Protein AF-C0B7E4-F1 (afdb_monomer)

pLDDT: mean 78.86, std 19.34, range [38.31, 93.81]

Mean predicted aligned error: 9.35 Å

Organism: NCBI:txid470146

Solvent-accessible surface area (backbone atoms only — not comparable to full-atom values): 4739 Å² total; per-residue (Å²): 132,93,79,87,84,82,90,79,97,79,76,75,94,68,70,93,62,88,65,74,52,51,74,68,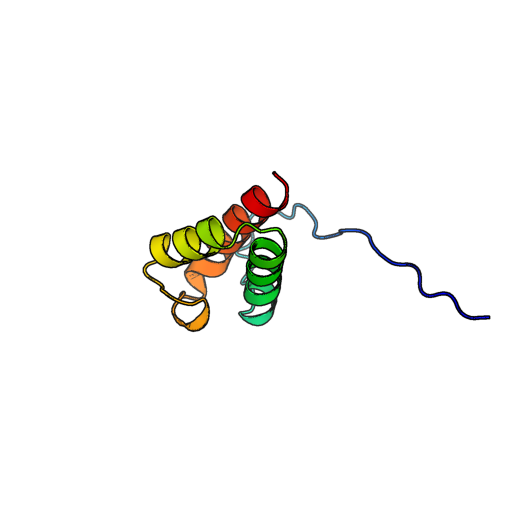57,49,48,52,50,46,50,51,22,34,71,72,70,39,44,66,57,46,46,51,53,33,44,74,66,75,10,94,44,77,89,64,43,54,65,86,48,38,49,62,52,46,55,54,42,50,54,60,54,76,100

Structure (mmCIF, N/CA/C/O backbone):
data_AF-C0B7E4-F1
#
_entry.id   AF-C0B7E4-F1
#
loop_
_atom_site.group_PDB
_atom_site.id
_atom_site.type_symbol
_atom_site.label_atom_id
_atom_site.label_alt_id
_atom_site.label_comp_id
_atom_site.label_asym_id
_atom_site.label_entity_id
_atom_site.label_seq_id
_atom_site.pdbx_PDB_ins_code
_atom_site.Cartn_x
_atom_sit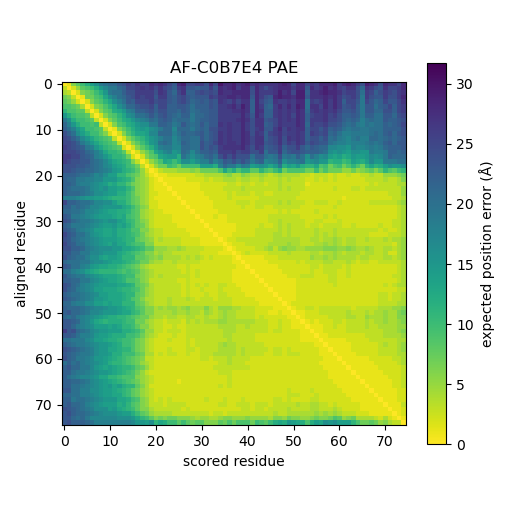e.Cartn_y
_atom_site.Cartn_z
_atom_site.occupancy
_atom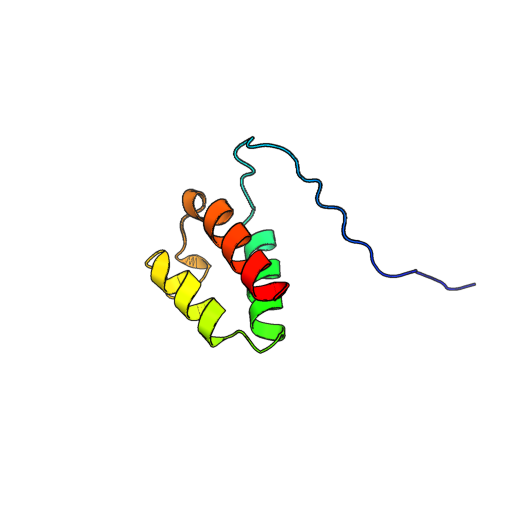_site.B_iso_or_equiv
_atom_site.auth_seq_id
_atom_site.auth_comp_id
_atom_site.auth_asym_id
_atom_site.auth_atom_id
_atom_site.pdbx_PDB_model_num
ATOM 1 N N . MET A 1 1 ? -0.220 -42.049 -6.636 1.00 41.25 1 MET A N 1
ATOM 2 C CA . MET A 1 1 ? 0.538 -41.171 -7.556 1.00 41.25 1 MET A CA 1
ATOM 3 C C . MET A 1 1 ? 0.399 -39.737 -7.072 1.00 41.25 1 MET A C 1
ATOM 5 O O . MET A 1 1 ? -0.697 -39.318 -6.731 1.00 41.25 1 MET A O 1
ATOM 9 N N . LYS A 1 2 ? 1.524 -39.027 -6.959 1.00 52.53 2 LYS A N 1
ATOM 10 C CA . LYS A 1 2 ? 1.595 -37.590 -6.669 1.00 52.53 2 LYS A CA 1
ATOM 11 C C . LYS A 1 2 ? 0.894 -36.823 -7.794 1.00 52.53 2 LYS A C 1
ATOM 13 O O . LYS A 1 2 ? 1.191 -37.126 -8.942 1.00 52.53 2 LYS A O 1
ATOM 18 N N . GLN A 1 3 ? 0.058 -35.834 -7.470 1.00 41.72 3 GLN A N 1
ATOM 19 C CA . GLN A 1 3 ? -0.044 -34.565 -8.207 1.00 41.72 3 GLN A CA 1
ATOM 20 C C . GLN A 1 3 ? -0.995 -33.593 -7.488 1.00 41.72 3 GLN A C 1
ATOM 22 O O . GLN A 1 3 ? -2.210 -33.744 -7.512 1.00 41.72 3 GLN A O 1
ATOM 27 N N . LYS A 1 4 ? -0.406 -32.577 -6.844 1.00 54.22 4 LYS A N 1
ATOM 28 C CA . LYS A 1 4 ? -1.057 -31.291 -6.567 1.00 54.22 4 LYS A CA 1
ATOM 29 C C . LYS A 1 4 ? -1.009 -30.477 -7.865 1.00 54.22 4 LYS A C 1
ATOM 31 O O . LYS A 1 4 ? 0.110 -30.234 -8.327 1.00 54.22 4 LYS A O 1
ATOM 36 N N . PRO A 1 5 ? -2.128 -30.000 -8.431 1.00 47.84 5 PRO A N 1
ATOM 37 C CA . PRO A 1 5 ? -2.079 -28.950 -9.424 1.00 47.84 5 PRO A CA 1
ATOM 38 C C . PRO A 1 5 ? -2.208 -27.577 -8.754 1.00 47.84 5 PRO A C 1
ATOM 40 O O . PRO A 1 5 ? -2.998 -27.335 -7.845 1.00 47.84 5 PRO A O 1
ATOM 43 N N . LYS A 1 6 ? -1.341 -26.689 -9.224 1.00 47.38 6 LYS A N 1
ATOM 44 C CA . LYS A 1 6 ? -1.239 -25.258 -8.952 1.00 47.38 6 LYS A CA 1
ATOM 45 C C . LYS A 1 6 ? -2.394 -24.513 -9.653 1.00 47.38 6 LYS A C 1
ATOM 47 O O . LYS A 1 6 ? -2.604 -24.740 -10.837 1.00 47.38 6 LYS A O 1
ATOM 52 N N . LYS A 1 7 ? -2.929 -23.485 -8.975 1.00 50.34 7 LYS A N 1
ATOM 53 C CA . LYS A 1 7 ? -3.182 -22.125 -9.516 1.00 50.34 7 LYS A CA 1
ATOM 54 C C . LYS A 1 7 ? -4.439 -21.875 -10.385 1.00 50.34 7 LYS A C 1
ATOM 56 O O . LYS A 1 7 ? -4.415 -22.059 -11.595 1.00 50.34 7 LYS A O 1
ATOM 61 N N . LYS A 1 8 ? -5.442 -21.232 -9.771 1.00 38.31 8 LYS A N 1
ATOM 62 C CA . LYS A 1 8 ? -6.305 -20.149 -10.312 1.00 38.31 8 LYS A CA 1
ATOM 63 C C . LYS A 1 8 ? -7.026 -19.545 -9.095 1.00 38.31 8 LYS A C 1
ATOM 65 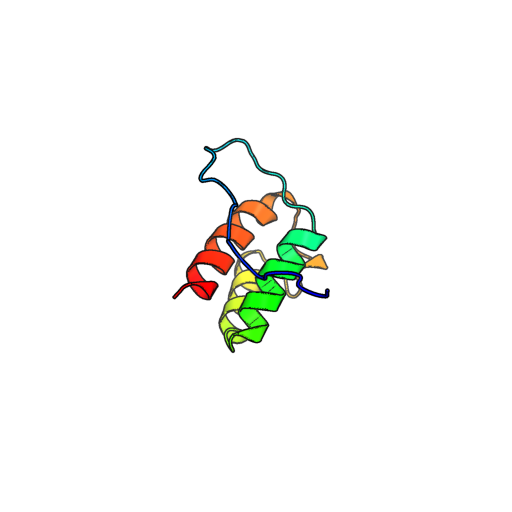O O . LYS A 1 8 ? -7.629 -20.283 -8.339 1.00 38.31 8 LYS A O 1
ATOM 70 N N . LYS A 1 9 ? -6.668 -18.343 -8.634 1.00 43.44 9 LYS A N 1
ATOM 71 C CA . LYS 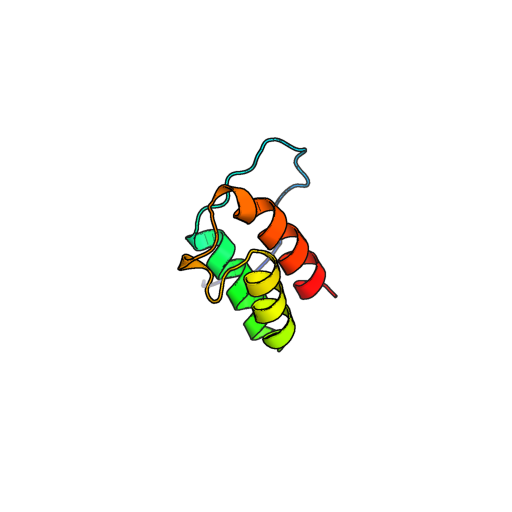A 1 9 ? -7.238 -17.049 -9.054 1.00 43.44 9 LYS A CA 1
ATOM 72 C C . LYS A 1 9 ? -8.770 -17.089 -9.094 1.00 43.44 9 LYS A C 1
ATOM 74 O O . LYS A 1 9 ? -9.365 -16.889 -10.140 1.00 43.44 9 LYS A O 1
ATOM 79 N N . GLU A 1 10 ? -9.364 -17.346 -7.939 1.00 42.66 10 GLU A N 1
ATOM 80 C CA . GLU A 1 10 ? -10.729 -16.948 -7.616 1.00 42.66 10 GLU A CA 1
ATOM 81 C C . GLU A 1 10 ? -10.628 -16.060 -6.379 1.00 42.66 10 GLU A C 1
ATOM 83 O O . GLU A 1 10 ? -10.433 -16.535 -5.267 1.00 42.66 10 GLU A O 1
ATOM 88 N N . ALA A 1 11 ? -10.676 -14.753 -6.586 1.00 43.66 11 ALA A N 1
ATOM 89 C CA . ALA A 1 11 ? -11.318 -13.879 -5.625 1.00 43.66 11 ALA A CA 1
ATOM 90 C C . ALA A 1 11 ? -12.391 -13.173 -6.455 1.00 43.66 11 ALA A C 1
ATOM 92 O O . ALA A 1 11 ? -12.050 -12.509 -7.439 1.00 43.66 11 ALA A O 1
ATOM 93 N N . PRO A 1 12 ? -13.672 -13.463 -6.194 1.00 45.00 12 PRO A N 1
ATOM 94 C CA . PRO A 1 12 ? -14.757 -12.998 -7.029 1.00 45.00 12 PRO A CA 1
ATOM 95 C C . PRO A 1 12 ? -14.785 -11.475 -6.970 1.00 45.00 12 PRO A C 1
ATOM 97 O O . PRO A 1 12 ? -14.54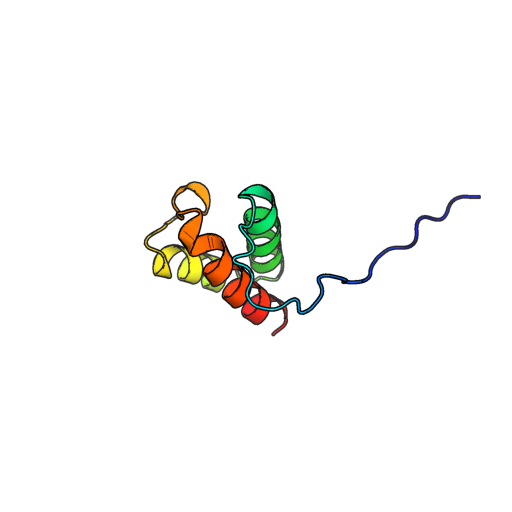5 -10.877 -5.919 1.00 45.00 12 PRO A O 1
ATOM 100 N N . ALA A 1 13 ? -15.110 -10.863 -8.103 1.00 47.50 13 ALA A N 1
ATOM 101 C CA . ALA A 1 13 ? -15.696 -9.539 -8.128 1.00 47.50 13 ALA A CA 1
ATOM 102 C C . ALA A 1 13 ? -17.005 -9.600 -7.322 1.00 47.50 13 ALA A C 1
ATOM 104 O O . ALA A 1 13 ? -18.073 -9.855 -7.859 1.00 47.50 13 ALA A O 1
ATOM 105 N N . GLN A 1 14 ? -16.897 -9.484 -6.004 1.00 41.31 14 GLN A N 1
ATOM 106 C CA . GLN A 1 14 ? -18.003 -9.226 -5.103 1.00 41.31 14 GLN A CA 1
ATOM 107 C C . GLN A 1 14 ? -17.813 -7.782 -4.690 1.00 41.31 14 GLN A C 1
ATOM 109 O O . GLN A 1 14 ? -16.918 -7.468 -3.906 1.00 41.31 14 GLN A O 1
ATOM 114 N N . GLU A 1 15 ? -18.545 -6.927 -5.398 1.00 39.09 15 GLU A N 1
ATOM 115 C CA . GLU A 1 15 ? -19.528 -6.019 -4.809 1.00 39.09 15 GLU A CA 1
ATOM 116 C C . GLU A 1 15 ? -19.172 -5.516 -3.411 1.00 39.09 15 GLU A C 1
ATOM 118 O O . GLU A 1 15 ? -18.918 -6.294 -2.499 1.00 39.09 15 GLU A O 1
ATOM 123 N N . ALA A 1 16 ? -19.183 -4.193 -3.280 1.00 44.38 16 ALA A N 1
ATOM 124 C CA . ALA A 1 16 ? -18.805 -3.381 -2.133 1.00 44.38 16 ALA A CA 1
ATOM 125 C C . ALA A 1 16 ? -19.561 -3.682 -0.816 1.00 44.38 16 ALA A C 1
ATOM 127 O O . ALA A 1 16 ? -20.140 -2.792 -0.202 1.00 44.38 16 ALA A O 1
ATOM 128 N N . GLU A 1 17 ? -19.513 -4.912 -0.320 1.00 47.53 17 GLU A N 1
ATOM 129 C CA . GLU A 1 17 ? -19.402 -5.143 1.107 1.00 47.53 17 GLU A CA 1
ATOM 130 C C . GLU A 1 17 ? -17.995 -4.716 1.499 1.00 47.53 17 GLU A C 1
ATOM 132 O O . GLU A 1 17 ? -17.027 -5.006 0.796 1.00 47.53 17 GLU A O 1
ATOM 137 N N . VAL A 1 18 ? -17.872 -3.995 2.607 1.00 56.03 18 VAL A N 1
ATOM 138 C CA . VAL A 1 18 ? -16.592 -3.577 3.176 1.00 56.03 18 VAL A CA 1
ATOM 139 C C . VAL A 1 18 ? -15.810 -4.841 3.557 1.00 56.03 18 VAL A C 1
ATOM 141 O O . VAL A 1 18 ? -15.835 -5.273 4.708 1.00 56.03 18 VAL A O 1
ATOM 144 N N . LYS A 1 19 ? -15.166 -5.495 2.580 1.00 64.00 19 LYS A N 1
ATOM 145 C CA . LYS A 1 19 ? -14.301 -6.655 2.784 1.00 64.00 19 LYS A CA 1
ATOM 146 C C . LYS A 1 19 ? -13.159 -6.158 3.649 1.00 64.00 19 LYS A C 1
ATOM 148 O O . LYS A 1 19 ? -12.222 -5.524 3.169 1.00 64.00 19 LYS A O 1
ATOM 153 N N . LYS A 1 20 ? -13.282 -6.393 4.954 1.00 75.00 20 LYS A N 1
ATOM 154 C CA . LYS A 1 20 ? -12.191 -6.195 5.894 1.00 75.00 20 LYS A CA 1
ATOM 155 C C . LYS A 1 20 ? -11.134 -7.222 5.545 1.00 75.00 20 LYS A C 1
ATOM 157 O O . LYS A 1 20 ? -11.323 -8.414 5.770 1.00 75.00 20 LYS A O 1
ATOM 162 N N . TYR A 1 21 ? -10.047 -6.753 4.957 1.00 85.12 21 TYR A N 1
ATOM 163 C CA . TYR A 1 21 ? -8.876 -7.585 4.764 1.00 85.12 21 TYR A CA 1
ATOM 164 C C . TYR A 1 21 ? -8.215 -7.819 6.115 1.00 85.12 21 TYR A C 1
ATOM 166 O O . TYR A 1 21 ? -8.134 -6.915 6.944 1.00 85.12 21 TYR A O 1
ATOM 174 N N . SER A 1 22 ? -7.707 -9.023 6.340 1.00 89.19 22 SER A N 1
ATOM 175 C CA . SER A 1 22 ? -6.813 -9.257 7.468 1.00 89.19 22 SER A CA 1
ATOM 176 C C . SER A 1 22 ? -5.413 -8.725 7.156 1.00 89.19 22 SER A C 1
ATOM 178 O O . SER A 1 22 ? -4.958 -8.759 6.009 1.00 89.19 22 SER A O 1
ATOM 180 N N . PHE A 1 23 ? -4.664 -8.323 8.186 1.00 88.75 23 PHE A N 1
ATOM 181 C CA . PHE A 1 23 ? -3.254 -7.935 8.042 1.00 88.75 23 PHE A CA 1
ATOM 182 C C . PHE A 1 23 ? -2.431 -8.965 7.245 1.00 88.75 23 PHE A C 1
ATOM 184 O O . PHE A 1 23 ? -1.543 -8.617 6.464 1.00 88.75 23 PHE A O 1
ATOM 191 N N . GLN A 1 24 ? -2.736 -10.252 7.431 1.00 91.38 24 GLN A N 1
ATOM 192 C CA . GLN A 1 24 ? -2.025 -11.352 6.791 1.00 91.38 24 GLN A CA 1
ATOM 193 C C . GLN A 1 24 ? -2.263 -11.388 5.273 1.00 91.38 24 GLN A C 1
ATOM 195 O O . GLN A 1 24 ? -1.311 -11.578 4.511 1.00 91.38 24 GLN A O 1
ATOM 200 N N . GLU A 1 25 ? -3.500 -11.149 4.834 1.00 89.25 25 GLU A N 1
ATOM 201 C CA . GLU A 1 25 ? -3.856 -11.071 3.414 1.00 89.25 25 GLU A CA 1
ATOM 202 C C . GLU A 1 25 ? -3.185 -9.876 2.745 1.00 89.25 25 GLU A C 1
ATOM 204 O O . GLU A 1 25 ? -2.495 -10.039 1.733 1.00 89.25 25 GLU A O 1
ATOM 209 N N . VAL A 1 26 ? -3.292 -8.692 3.358 1.00 91.50 26 VAL A N 1
ATOM 210 C CA . VAL A 1 26 ? -2.680 -7.475 2.813 1.00 91.50 26 VAL A CA 1
ATOM 211 C C . VAL A 1 26 ? -1.169 -7.637 2.700 1.00 91.50 26 VAL A C 1
ATOM 213 O O . VAL A 1 26 ? -0.584 -7.270 1.677 1.00 91.50 26 VAL A O 1
ATOM 216 N N . ARG A 1 27 ?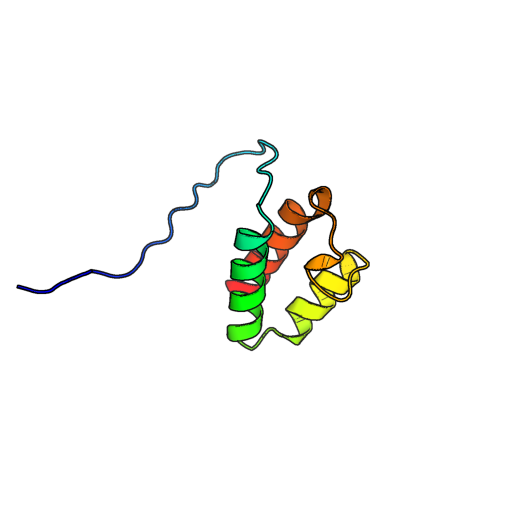 -0.532 -8.259 3.703 1.00 91.81 27 ARG A N 1
ATOM 217 C CA . ARG A 1 27 ? 0.903 -8.567 3.689 1.00 91.81 27 ARG A CA 1
ATOM 218 C C . ARG A 1 27 ? 1.263 -9.482 2.532 1.00 91.81 27 ARG A C 1
ATOM 220 O O . ARG A 1 27 ? 2.283 -9.252 1.888 1.00 91.81 27 ARG A O 1
ATOM 227 N N . GLY A 1 28 ? 0.454 -10.502 2.257 1.00 92.50 28 GLY A N 1
ATOM 228 C CA . GLY A 1 28 ? 0.658 -11.398 1.119 1.00 92.50 28 GLY A CA 1
ATOM 229 C C . GLY A 1 28 ? 0.624 -10.656 -0.220 1.00 92.50 28 GLY A C 1
ATOM 230 O O . GLY A 1 28 ? 1.482 -10.885 -1.080 1.00 92.50 28 GLY A O 1
ATOM 231 N N . ILE A 1 29 ? -0.316 -9.722 -0.373 1.00 90.56 29 ILE A N 1
ATOM 232 C CA . ILE A 1 29 ? -0.504 -8.929 -1.595 1.00 90.56 29 ILE A CA 1
ATOM 233 C C . ILE A 1 29 ? 0.643 -7.927 -1.784 1.0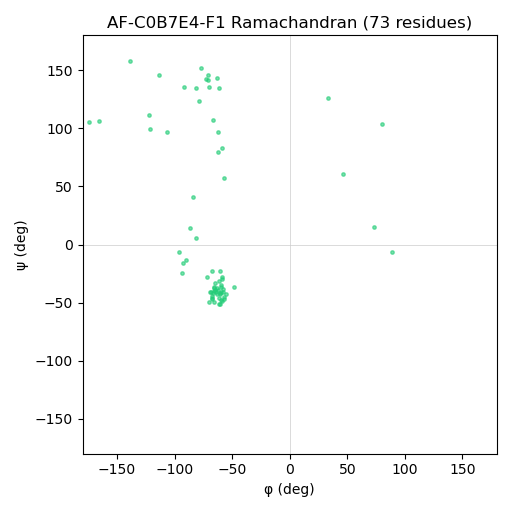0 90.56 29 ILE A C 1
ATOM 235 O O . ILE A 1 29 ? 1.288 -7.930 -2.835 1.00 90.56 29 ILE A O 1
ATOM 239 N N . THR A 1 30 ? 0.990 -7.142 -0.757 1.00 90.75 30 THR A N 1
ATOM 240 C CA . THR A 1 30 ? 2.128 -6.201 -0.832 1.00 90.75 30 THR A CA 1
ATOM 241 C C . THR A 1 30 ? 3.469 -6.918 -0.976 1.00 90.75 30 THR A C 1
ATOM 243 O O . THR A 1 30 ? 4.327 -6.461 -1.732 1.00 90.75 30 THR A O 1
ATOM 246 N N . ALA A 1 31 ? 3.665 -8.065 -0.316 1.00 91.00 31 ALA A N 1
ATOM 247 C CA . ALA A 1 31 ? 4.869 -8.875 -0.503 1.00 91.00 31 ALA A CA 1
ATOM 248 C C . ALA A 1 31 ? 4.960 -9.431 -1.929 1.00 91.00 31 ALA A C 1
ATOM 250 O O . ALA A 1 31 ? 6.040 -9.430 -2.518 1.00 91.00 31 ALA A O 1
ATOM 251 N N . SER A 1 32 ? 3.834 -9.857 -2.508 1.00 90.50 32 SER A N 1
ATOM 252 C CA . SER A 1 32 ? 3.782 -10.295 -3.905 1.00 90.50 32 SER A CA 1
ATOM 253 C C . SER A 1 32 ? 4.114 -9.155 -4.867 1.00 90.50 32 SER A C 1
ATOM 255 O O . SER A 1 32 ? 4.870 -9.367 -5.814 1.00 90.50 32 SER A O 1
ATOM 257 N N . LEU A 1 33 ? 3.614 -7.943 -4.607 1.00 90.25 33 LEU A N 1
ATOM 258 C CA . LEU A 1 33 ? 3.949 -6.741 -5.373 1.00 90.25 33 LEU A CA 1
ATOM 259 C C . LEU A 1 33 ? 5.458 -6.441 -5.310 1.00 90.25 33 LEU A C 1
ATOM 261 O O . LEU A 1 33 ? 6.123 -6.342 -6.340 1.00 90.25 33 LEU A O 1
ATOM 265 N N . ALA A 1 34 ? 6.029 -6.404 -4.105 1.00 88.44 34 ALA A N 1
ATOM 266 C CA . ALA A 1 34 ? 7.464 -6.222 -3.892 1.00 88.44 34 ALA A CA 1
ATOM 267 C C . ALA A 1 34 ? 8.314 -7.327 -4.554 1.00 88.44 34 ALA A C 1
ATOM 269 O O . ALA A 1 34 ? 9.394 -7.054 -5.082 1.00 88.44 34 ALA A O 1
ATOM 270 N N . GLY A 1 35 ? 7.828 -8.573 -4.548 1.00 88.75 35 GLY A N 1
ATOM 271 C CA . GLY A 1 35 ? 8.468 -9.722 -5.194 1.00 88.75 35 GLY A CA 1
ATOM 272 C C . GLY A 1 35 ? 8.484 -9.645 -6.722 1.00 88.75 35 GLY A C 1
ATOM 273 O O . GLY A 1 35 ? 9.360 -10.234 -7.347 1.00 88.75 35 GLY A O 1
ATOM 274 N N . LYS A 1 36 ? 7.577 -8.868 -7.327 1.00 89.12 36 LYS A N 1
ATOM 275 C CA . LYS A 1 36 ? 7.551 -8.576 -8.771 1.00 89.12 36 LYS A CA 1
ATOM 276 C C . LYS A 1 36 ? 8.522 -7.464 -9.190 1.00 89.12 36 LYS A C 1
ATOM 278 O O . LYS A 1 36 ? 8.498 -7.041 -10.337 1.00 89.12 36 LYS A O 1
ATOM 283 N N . GLY A 1 37 ? 9.357 -6.971 -8.272 1.00 90.62 37 GLY A N 1
ATOM 284 C CA . GLY A 1 37 ? 10.262 -5.843 -8.516 1.00 90.62 37 GLY A CA 1
ATOM 285 C C . GLY A 1 37 ? 9.636 -4.478 -8.225 1.00 90.62 37 GLY A C 1
ATOM 286 O O . GLY A 1 37 ? 10.356 -3.486 -8.171 1.00 90.62 37 GLY A O 1
ATOM 287 N N . LYS A 1 38 ? 8.335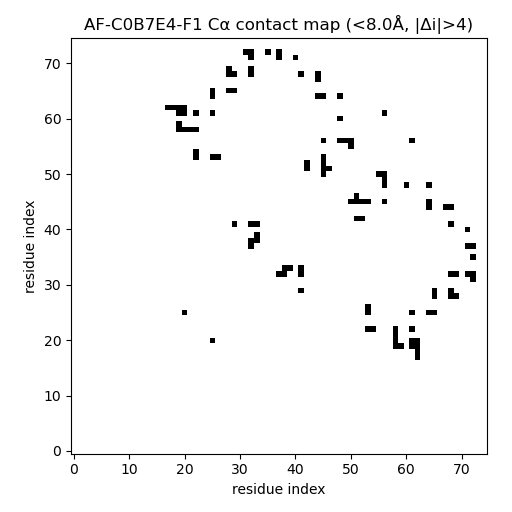 -4.429 -7.913 1.00 92.00 38 LYS A N 1
ATOM 288 C CA . LYS A 1 38 ? 7.580 -3.199 -7.634 1.00 92.00 38 LYS A CA 1
ATOM 289 C C . LYS A 1 38 ? 7.718 -2.720 -6.183 1.00 92.00 38 LYS A C 1
ATOM 291 O O . LYS A 1 38 ? 6.757 -2.353 -5.509 1.00 92.00 38 LYS A O 1
ATOM 296 N N . LYS A 1 39 ? 8.940 -2.804 -5.638 1.00 90.12 39 LYS A N 1
ATOM 297 C CA . LYS A 1 39 ? 9.245 -2.420 -4.243 1.00 90.12 39 LYS A CA 1
ATOM 298 C C . LYS A 1 39 ? 9.061 -0.924 -4.015 1.00 90.12 39 LYS A C 1
ATOM 300 O O . LYS A 1 39 ? 8.638 -0.524 -2.933 1.00 90.12 39 LYS A O 1
ATOM 305 N N . THR A 1 40 ? 9.402 -0.120 -5.018 1.00 92.25 40 THR A N 1
ATOM 306 C CA . THR A 1 40 ? 9.261 1.334 -4.966 1.00 92.25 40 THR A CA 1
ATOM 307 C C . THR A 1 40 ? 7.790 1.717 -4.938 1.00 92.25 40 THR A C 1
ATOM 309 O O . THR A 1 40 ? 7.405 2.485 -4.058 1.00 92.25 40 THR A O 1
ATOM 312 N N . GLU A 1 41 ? 6.949 1.121 -5.796 1.00 91.88 41 GLU A N 1
ATOM 313 C CA . GLU A 1 41 ? 5.508 1.378 -5.741 1.00 91.88 41 GLU A CA 1
ATOM 314 C C . GLU A 1 41 ? 4.891 0.849 -4.445 1.00 91.88 41 GLU A C 1
ATOM 316 O O . GLU A 1 41 ? 4.107 1.559 -3.832 1.00 91.88 41 GLU A O 1
ATOM 321 N N . ALA A 1 42 ? 5.294 -0.330 -3.956 1.00 90.94 42 ALA A N 1
ATOM 322 C CA . ALA A 1 42 ? 4.812 -0.848 -2.671 1.00 90.94 42 ALA A CA 1
ATOM 323 C C . ALA A 1 42 ? 5.119 0.105 -1.499 1.00 90.94 42 ALA A C 1
ATOM 325 O O . ALA A 1 42 ? 4.273 0.311 -0.630 1.00 90.94 42 ALA A O 1
ATOM 326 N N . LYS A 1 43 ? 6.314 0.712 -1.471 1.00 91.25 43 LYS A N 1
ATOM 327 C CA . LYS A 1 43 ? 6.665 1.735 -0.473 1.00 91.25 43 LYS A CA 1
ATOM 328 C C . LYS A 1 43 ? 5.864 3.019 -0.657 1.00 91.25 43 LYS A C 1
ATOM 330 O O . LYS A 1 43 ? 5.341 3.530 0.326 1.00 91.25 43 LYS A O 1
ATOM 335 N N . ALA A 1 44 ? 5.765 3.520 -1.887 1.00 93.50 44 ALA A N 1
ATOM 336 C CA . ALA A 1 44 ? 4.990 4.720 -2.191 1.00 93.50 44 ALA A CA 1
ATOM 337 C C . ALA A 1 44 ? 3.522 4.549 -1.780 1.00 93.50 44 ALA A C 1
ATOM 339 O O . ALA A 1 44 ? 2.932 5.464 -1.214 1.00 93.50 44 ALA A O 1
ATOM 340 N N . LEU A 1 45 ? 2.977 3.348 -1.981 1.00 92.44 45 LEU A N 1
ATOM 341 C CA . LEU A 1 45 ? 1.636 2.979 -1.567 1.00 92.44 45 LEU A CA 1
ATOM 342 C C . LEU A 1 45 ? 1.471 3.080 -0.050 1.00 92.44 45 LEU A C 1
ATOM 344 O O . LEU A 1 45 ? 0.583 3.778 0.414 1.00 92.44 45 LEU A O 1
ATOM 348 N N . LEU A 1 46 ? 2.365 2.467 0.731 1.00 92.19 46 LEU A N 1
ATOM 349 C CA . LEU A 1 46 ? 2.338 2.587 2.193 1.00 92.19 46 LEU A CA 1
ATOM 350 C C . LEU A 1 46 ? 2.422 4.055 2.637 1.00 92.19 46 LEU A C 1
ATOM 352 O O . LEU A 1 46 ? 1.627 4.496 3.463 1.00 92.19 46 LEU A O 1
ATOM 356 N N . THR A 1 47 ? 3.330 4.829 2.036 1.00 93.81 47 THR A N 1
ATOM 357 C CA . THR A 1 47 ? 3.518 6.250 2.368 1.00 93.81 47 THR A CA 1
ATOM 358 C C . THR A 1 47 ? 2.291 7.094 2.022 1.00 93.81 47 THR A C 1
ATOM 360 O O . THR A 1 47 ? 1.978 8.026 2.759 1.00 93.81 47 THR A O 1
ATOM 363 N N . LYS A 1 48 ? 1.549 6.746 0.963 1.00 93.56 48 LYS A N 1
ATOM 364 C CA . LYS A 1 48 ? 0.273 7.384 0.601 1.00 93.56 48 LYS A CA 1
ATOM 365 C C . LYS A 1 48 ? -0.774 7.250 1.711 1.00 93.56 48 LYS A C 1
ATOM 367 O O . LYS A 1 48 ? -1.516 8.196 1.949 1.00 93.56 48 LYS A O 1
ATOM 372 N N . TYR A 1 49 ? -0.776 6.125 2.425 1.00 91.38 49 TYR A N 1
ATOM 373 C CA . TYR A 1 49 ? -1.611 5.899 3.613 1.00 91.38 49 TYR A CA 1
ATOM 374 C C . TYR A 1 49 ? -0.958 6.398 4.916 1.00 91.38 49 TYR A C 1
ATOM 376 O O . TYR A 1 49 ? -1.388 6.039 6.008 1.00 91.38 49 TYR A O 1
ATOM 384 N N . GLY A 1 50 ? 0.100 7.212 4.829 1.00 88.06 50 GLY A N 1
ATOM 385 C CA . GLY A 1 50 ? 0.804 7.758 5.993 1.00 88.06 50 GLY A CA 1
ATOM 386 C C . GLY A 1 50 ? 1.667 6.741 6.743 1.00 88.06 50 GLY A C 1
ATOM 387 O O . GLY A 1 50 ? 2.090 7.007 7.866 1.00 88.06 50 GLY A O 1
ATOM 388 N N . ALA A 1 51 ? 1.947 5.587 6.136 1.00 92.44 51 ALA A N 1
ATOM 389 C CA . ALA A 1 51 ? 2.653 4.480 6.761 1.00 92.44 51 ALA A CA 1
ATOM 390 C C . ALA A 1 51 ? 4.027 4.231 6.121 1.00 92.44 51 ALA A C 1
ATOM 392 O O . ALA A 1 51 ? 4.226 4.359 4.914 1.00 92.44 51 ALA A O 1
ATOM 393 N N . SER A 1 52 ? 5.003 3.804 6.923 1.00 89.69 52 SER A N 1
ATOM 394 C CA . SER A 1 52 ? 6.292 3.321 6.396 1.00 89.69 52 SER A CA 1
ATOM 395 C C . SER A 1 52 ? 6.304 1.807 6.197 1.00 89.69 52 SER A C 1
ATOM 397 O O . SER A 1 52 ? 7.090 1.276 5.405 1.00 89.69 52 SER A O 1
ATOM 399 N N . ARG A 1 53 ? 5.454 1.092 6.938 1.00 90.94 53 ARG A N 1
ATOM 400 C CA . ARG A 1 53 ? 5.307 -0.362 6.909 1.00 90.94 53 ARG A CA 1
ATOM 401 C C . ARG A 1 53 ? 3.835 -0.716 6.986 1.00 90.94 53 ARG A C 1
ATOM 403 O O . ARG A 1 53 ? 3.035 0.046 7.508 1.00 90.94 53 ARG A O 1
ATOM 410 N N . LEU A 1 54 ? 3.489 -1.914 6.524 1.00 90.25 54 LEU A N 1
ATOM 411 C CA . LEU A 1 54 ? 2.103 -2.375 6.571 1.00 90.25 54 LEU A CA 1
ATOM 412 C C . LEU A 1 54 ? 1.534 -2.407 8.002 1.00 90.25 54 LEU A C 1
ATOM 414 O O . LEU A 1 54 ? 0.340 -2.212 8.175 1.00 90.25 54 LEU A O 1
ATOM 418 N N . SER A 1 55 ? 2.379 -2.627 9.017 1.00 89.81 55 SER A N 1
ATOM 419 C CA . SER A 1 55 ? 1.990 -2.593 10.438 1.00 89.81 55 SER A CA 1
ATOM 420 C C . SER A 1 55 ? 1.448 -1.245 10.898 1.00 89.81 55 SER A C 1
ATOM 422 O O . SER A 1 55 ? 0.736 -1.199 11.892 1.00 89.81 55 SER A O 1
ATOM 424 N N . ASP A 1 56 ? 1.800 -0.170 10.193 1.00 93.12 56 ASP A N 1
ATOM 425 C CA . ASP A 1 56 ? 1.419 1.194 10.554 1.00 93.12 56 ASP A CA 1
ATOM 426 C C . ASP A 1 56 ? 0.168 1.645 9.779 1.00 93.12 56 ASP A C 1
ATOM 428 O O . ASP A 1 56 ? -0.364 2.723 10.029 1.00 93.12 56 ASP A O 1
ATOM 432 N N . VAL A 1 57 ? -0.302 0.830 8.826 1.00 91.56 57 VAL A N 1
ATOM 433 C CA . VAL A 1 57 ? -1.520 1.087 8.052 1.00 91.56 57 VAL A CA 1
ATOM 434 C C . VAL A 1 57 ? -2.731 0.663 8.882 1.00 91.56 57 VAL A C 1
ATOM 436 O O . VAL A 1 57 ? -2.751 -0.435 9.450 1.00 91.56 57 VAL A O 1
ATOM 439 N N . LYS A 1 58 ? -3.758 1.514 8.922 1.00 91.19 58 LYS A N 1
ATOM 440 C CA . LYS A 1 58 ? -5.019 1.212 9.605 1.00 91.19 58 LYS A CA 1
ATOM 441 C C . LYS A 1 58 ? -5.795 0.147 8.842 1.00 91.19 58 LYS A C 1
ATOM 443 O O . LYS A 1 58 ? -5.804 0.135 7.615 1.00 91.19 58 LYS A O 1
ATOM 448 N N . GLU A 1 59 ? -6.515 -0.704 9.566 1.00 89.12 59 GLU A N 1
ATOM 449 C CA . GLU A 1 59 ? -7.345 -1.747 8.947 1.00 89.12 59 GLU A CA 1
ATOM 450 C C . GLU A 1 59 ? -8.417 -1.174 8.007 1.00 89.12 59 GLU A C 1
ATOM 452 O O . GLU A 1 59 ? -8.798 -1.807 7.026 1.00 89.12 59 GLU A O 1
ATOM 457 N N . GLU A 1 60 ? -8.859 0.054 8.282 1.00 89.94 60 GLU A N 1
ATOM 458 C CA . GLU A 1 60 ? -9.792 0.834 7.463 1.00 89.94 60 GLU A CA 1
ATOM 459 C C . GLU A 1 60 ? -9.240 1.133 6.060 1.00 89.94 60 GLU A C 1
ATOM 461 O O . GLU A 1 60 ? -9.998 1.190 5.094 1.00 89.94 60 GLU A O 1
ATOM 466 N N . ASP A 1 61 ? -7.916 1.267 5.941 1.00 91.81 61 ASP A N 1
ATOM 467 C CA . ASP A 1 61 ? -7.215 1.585 4.697 1.00 91.81 61 ASP A CA 1
ATOM 468 C C . ASP A 1 61 ? -6.811 0.329 3.911 1.00 91.81 61 ASP A C 1
ATOM 470 O O . ASP A 1 61 ? -6.468 0.410 2.728 1.00 91.81 61 ASP A O 1
ATOM 474 N N . TYR A 1 62 ? -6.869 -0.856 4.528 1.00 91.38 62 TYR A N 1
ATOM 475 C CA . TYR A 1 62 ? -6.493 -2.113 3.879 1.00 91.38 62 TYR A CA 1
ATOM 476 C C . TYR A 1 62 ? -7.239 -2.395 2.571 1.00 91.38 62 TYR A C 1
ATOM 478 O O . TYR A 1 62 ? -6.576 -2.810 1.619 1.00 91.38 62 TYR A O 1
ATOM 486 N N . PRO A 1 63 ? -8.561 -2.162 2.455 1.00 90.31 63 PRO A N 1
ATOM 487 C CA . PRO A 1 63 ? -9.272 -2.408 1.207 1.00 90.31 63 PRO A CA 1
ATOM 488 C C . PRO A 1 63 ? -8.774 -1.533 0.059 1.00 90.31 63 PRO A C 1
ATOM 490 O O . PRO A 1 63 ? -8.570 -2.026 -1.051 1.00 90.31 63 PRO A O 1
ATOM 493 N N . ALA A 1 64 ? -8.526 -0.252 0.337 1.00 91.38 64 ALA A N 1
ATOM 494 C CA . ALA A 1 64 ? -8.012 0.684 -0.652 1.00 91.38 64 ALA A CA 1
ATOM 495 C C . ALA A 1 64 ? -6.571 0.324 -1.050 1.00 91.38 64 ALA A C 1
ATOM 497 O O . ALA A 1 64 ? -6.252 0.253 -2.238 1.00 91.38 64 ALA A O 1
ATOM 498 N N . LEU A 1 65 ? -5.729 0.002 -0.062 1.00 91.81 65 LEU A N 1
ATOM 499 C CA . LEU A 1 65 ? -4.342 -0.389 -0.286 1.00 91.81 65 LEU A CA 1
ATOM 500 C C . LEU A 1 65 ? -4.258 -1.658 -1.136 1.00 91.81 65 LEU A C 1
ATOM 502 O O . LEU A 1 65 ? -3.483 -1.712 -2.088 1.00 91.81 65 LEU A O 1
ATOM 506 N N . VAL A 1 66 ? -5.065 -2.674 -0.826 1.00 90.38 66 VAL A N 1
ATOM 507 C CA . VAL A 1 66 ? -5.113 -3.915 -1.606 1.00 90.38 66 VAL A CA 1
ATOM 508 C C . VAL A 1 66 ? -5.509 -3.639 -3.050 1.00 90.38 66 VAL A C 1
ATOM 510 O O . VAL A 1 66 ? -4.804 -4.099 -3.945 1.00 90.38 66 VAL A O 1
ATOM 513 N N . ALA A 1 67 ? -6.566 -2.861 -3.287 1.00 90.75 67 ALA A N 1
ATOM 514 C CA . ALA A 1 67 ? -7.019 -2.556 -4.641 1.00 90.75 67 ALA A CA 1
ATOM 515 C C . ALA A 1 67 ? -5.905 -1.906 -5.482 1.00 90.75 67 ALA A C 1
ATOM 517 O O . ALA A 1 67 ? -5.619 -2.346 -6.597 1.00 90.75 67 ALA A O 1
ATOM 518 N N . GLU A 1 68 ? -5.208 -0.910 -4.931 1.00 91.62 68 GLU A N 1
ATOM 519 C CA . GLU A 1 68 ? -4.088 -0.263 -5.620 1.00 91.62 68 GLU A CA 1
ATOM 520 C C . GLU A 1 68 ? -2.892 -1.212 -5.809 1.00 91.62 68 GLU A C 1
ATOM 522 O O . GLU A 1 68 ? -2.294 -1.263 -6.889 1.00 91.62 68 GLU A O 1
ATOM 527 N N . ALA A 1 69 ? -2.559 -2.013 -4.793 1.00 90.88 69 ALA A N 1
ATOM 528 C CA . ALA A 1 69 ? -1.481 -2.993 -4.877 1.00 90.88 69 ALA A CA 1
ATOM 529 C C . ALA A 1 69 ? -1.758 -4.073 -5.934 1.00 90.88 69 ALA A C 1
ATOM 531 O O . ALA A 1 69 ? -0.834 -4.500 -6.628 1.00 90.88 69 ALA A O 1
ATOM 532 N N . GLU A 1 70 ? -3.007 -4.512 -6.087 1.00 88.88 70 GLU A N 1
ATOM 533 C CA . GLU A 1 70 ? -3.408 -5.477 -7.109 1.00 88.88 70 GLU A CA 1
ATOM 534 C C . GLU A 1 70 ? -3.333 -4.890 -8.518 1.00 88.88 70 GLU A C 1
ATOM 536 O O . GLU A 1 70 ? -2.841 -5.571 -9.423 1.00 88.88 70 GLU A O 1
ATOM 541 N N . VAL A 1 71 ? -3.745 -3.634 -8.715 1.00 90.25 71 VAL A N 1
ATOM 542 C CA . VAL A 1 71 ? -3.590 -2.936 -10.003 1.00 90.25 71 VAL A CA 1
ATOM 543 C C . VAL A 1 71 ? -2.113 -2.870 -10.385 1.00 90.25 71 VAL A C 1
ATOM 545 O O . VAL A 1 71 ? -1.734 -3.295 -11.478 1.00 90.25 71 VAL A O 1
ATOM 548 N N . LEU A 1 72 ? -1.256 -2.452 -9.450 1.00 89.12 72 LEU A N 1
ATOM 549 C CA . LEU A 1 72 ? 0.188 -2.424 -9.662 1.00 89.12 72 LEU A CA 1
ATOM 550 C C . LEU A 1 72 ? 0.751 -3.826 -9.907 1.00 89.12 72 LEU A C 1
ATOM 552 O O . LEU A 1 72 ? 1.622 -3.997 -10.748 1.00 89.12 72 LEU A O 1
ATOM 556 N N . ALA A 1 73 ? 0.272 -4.857 -9.216 1.00 84.88 73 ALA A N 1
ATOM 557 C CA . ALA A 1 73 ? 0.803 -6.204 -9.376 1.00 84.88 73 ALA A CA 1
ATOM 558 C C . ALA A 1 73 ? 0.408 -6.851 -10.714 1.00 84.88 73 ALA A C 1
ATOM 560 O O . ALA A 1 73 ? 1.120 -7.752 -11.163 1.00 84.88 73 ALA A O 1
ATOM 561 N N . ASN A 1 74 ? -0.731 -6.488 -11.306 1.00 80.94 74 ASN A N 1
ATOM 562 C CA . ASN A 1 74 ? -1.205 -7.073 -12.566 1.00 80.94 74 ASN A CA 1
ATOM 563 C C . ASN A 1 74 ? -0.777 -6.283 -13.815 1.00 80.94 74 ASN A C 1
ATOM 565 O O . ASN A 1 74 ? -0.868 -6.846 -14.905 1.00 80.94 74 ASN A O 1
ATOM 569 N N . GLY A 1 75 ? -0.328 -5.033 -13.665 1.00 66.25 75 GLY A N 1
ATOM 570 C CA . GLY A 1 75 ? 0.328 -4.273 -14.736 1.00 66.25 75 GLY A CA 1
ATOM 571 C C . GLY A 1 75 ? 1.841 -4.405 -14.737 1.00 66.25 75 GLY A C 1
ATOM 572 O O . GLY A 1 75 ? 2.396 -5.290 -14.048 1.00 66.25 75 GLY A O 1
#

Sequence (75 aa):
MKQKPKKKKEAPAQEAEVKKYSFQEVRGITASLAGKGKKTEAKALLTKYGASRLSDVKEEDYPALVAEAEVLANG

Radius of gyration: 13.87 Å; Cα contacts (8 Å, |Δi|>4): 61; chains: 1; bounding box: 30×49×25 Å

Secondary structure (DSSP, 8-state):
---PPP---------SS-----HHHHHHHHHHHHHTT-HHHHHHHHHHTT-SSGGGS-TTTHHHHHHHHHHHHH-

Foldseek 3Di:
DDDDDDDDDDPDPDDPPPPQDDLVRLCVLLVLLVVVVNVVVSQVLQVVQVHRDSVRHDSSCSVVSSVSSVVSNVD